Protein AF-A0A2V8ZEF6-F1 (afdb_monomer_lite)

Sequence (151 aa):
MFIALFAASFVLALLLSATLAWLSREAMDAILRRFVVDPVVRGGFEKYIRFAIVVVGISSGTRVRPLQEYISAADWNKPALQAALTQEFWTLELYRTVMGTLEGVAGLLLLCIFLALIAPAVLRMLKVEPPKNLGQHEKPREPERRVVSLR

Foldseek 3Di:
DVVVLLVVQLVLLQVLLLVCLVVCLVVLLVLLVLPPVDPVVSVVVNVVLSVVSNVQSSVQLNPPPLVVCLVVDDPVCNVVSVVVPDPVVSVVSSVNSNVSSVVRSVVSVVVSVVCSVVVVVVCVVVVPDDPPDPPPPPPPPDPPPPPPDDD

pLDDT: mean 73.69, std 12.61, range [45.84, 89.81]

Secondary structure (DSSP, 8-state):
-HHHHHHHHHHHHHHHHHHHHHHTHHHHHHHHHHH---HHHHHHHHHHHHHHHHHHHHHHHT--HHHHHHHHS-TTTHHHHHHT--HHHHHHHHHHHHHHHHHHHHHHHHHHHHHHHHHHHHHHHTT------S-----------------

Radius of gyration: 27.48 Å; chains: 1; bounding box: 63×46×94 Å

Structure (mmCIF, N/CA/C/O backbone):
data_AF-A0A2V8ZEF6-F1
#
_entry.id   AF-A0A2V8ZEF6-F1
#
loop_
_atom_site.group_PDB
_atom_site.id
_atom_site.type_symbol
_atom_site.label_atom_id
_atom_site.label_alt_id
_atom_site.label_comp_id
_atom_site.label_asym_id
_atom_site.label_entity_id
_atom_site.label_seq_id
_atom_site.pdbx_PDB_ins_code
_atom_site.Cartn_x
_atom_site.Cartn_y
_atom_site.Cartn_z
_atom_site.occupancy
_atom_site.B_iso_or_equiv
_atom_site.auth_seq_id
_atom_site.auth_comp_id
_atom_site.auth_asym_id
_atom_site.auth_atom_id
_atom_site.pdbx_PDB_model_num
ATOM 1 N N . MET A 1 1 ? 11.885 -5.709 -23.479 1.00 63.19 1 MET A N 1
ATOM 2 C CA . MET A 1 1 ? 12.645 -5.342 -22.259 1.00 63.19 1 MET A CA 1
ATOM 3 C C . MET A 1 1 ? 11.914 -4.317 -21.397 1.00 63.19 1 MET A C 1
ATOM 5 O O . MET A 1 1 ? 11.769 -4.558 -20.212 1.00 63.19 1 MET A O 1
ATOM 9 N N . PHE A 1 2 ? 11.356 -3.250 -21.973 1.00 63.91 2 PHE A N 1
ATOM 10 C CA . PHE A 1 2 ? 10.540 -2.269 -21.240 1.00 63.91 2 PHE A CA 1
ATOM 11 C C . PHE A 1 2 ? 9.301 -2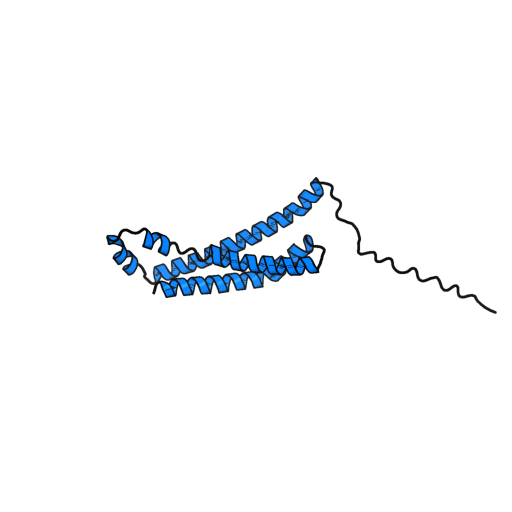.863 -20.534 1.00 63.91 2 PHE A C 1
ATOM 13 O O . PHE A 1 2 ? 9.083 -2.627 -19.352 1.00 63.91 2 PHE A O 1
ATOM 20 N N . ILE A 1 3 ? 8.533 -3.713 -21.231 1.00 69.12 3 ILE A N 1
ATOM 21 C CA . ILE A 1 3 ? 7.354 -4.402 -20.667 1.00 69.12 3 ILE A CA 1
ATOM 22 C C . ILE A 1 3 ? 7.741 -5.293 -19.474 1.00 69.12 3 ILE A C 1
ATOM 24 O O . ILE A 1 3 ? 6.988 -5.386 -18.512 1.00 69.12 3 ILE A O 1
ATOM 28 N N . ALA A 1 4 ? 8.931 -5.904 -19.506 1.00 76.69 4 ALA A N 1
ATOM 29 C CA . ALA A 1 4 ? 9.431 -6.718 -18.399 1.00 76.69 4 ALA A CA 1
ATOM 30 C C . ALA A 1 4 ? 9.759 -5.863 -17.166 1.00 76.69 4 ALA A C 1
ATOM 32 O O . ALA A 1 4 ? 9.483 -6.288 -16.052 1.00 76.69 4 ALA A O 1
ATOM 33 N N . LEU A 1 5 ? 10.292 -4.653 -17.365 1.00 73.00 5 LEU A N 1
ATOM 34 C CA . LEU A 1 5 ? 10.592 -3.687 -16.303 1.00 73.00 5 LEU A CA 1
ATOM 35 C C . LEU A 1 5 ? 9.304 -3.181 -15.653 1.00 73.00 5 LEU A C 1
ATOM 37 O O . LEU A 1 5 ? 9.173 -3.200 -14.435 1.00 73.00 5 LEU A O 1
ATOM 41 N N . PHE A 1 6 ? 8.306 -2.841 -16.473 1.00 73.94 6 PHE A N 1
ATOM 42 C CA . PHE A 1 6 ? 6.981 -2.466 -15.990 1.00 73.94 6 PHE A CA 1
ATOM 43 C C . PHE A 1 6 ? 6.315 -3.601 -15.207 1.00 73.94 6 PHE A C 1
ATOM 45 O O . PHE A 1 6 ? 5.838 -3.386 -14.097 1.00 73.94 6 PHE A O 1
ATOM 52 N N . ALA A 1 7 ? 6.317 -4.818 -15.759 1.00 80.44 7 ALA A N 1
ATOM 53 C CA . ALA A 1 7 ? 5.753 -5.985 -15.092 1.00 80.44 7 ALA A CA 1
ATOM 54 C C . ALA A 1 7 ? 6.484 -6.291 -13.775 1.00 80.44 7 ALA A C 1
ATOM 56 O O . ALA A 1 7 ? 5.830 -6.532 -12.766 1.00 80.44 7 ALA A O 1
ATOM 57 N N . ALA A 1 8 ? 7.819 -6.222 -13.753 1.00 82.38 8 ALA A N 1
ATOM 58 C CA . ALA A 1 8 ? 8.616 -6.439 -12.549 1.00 82.38 8 ALA A CA 1
ATOM 59 C C . ALA A 1 8 ? 8.334 -5.378 -11.475 1.00 82.38 8 ALA A C 1
ATOM 61 O O . ALA A 1 8 ? 8.062 -5.738 -10.332 1.00 82.38 8 ALA A O 1
ATOM 62 N N . SER A 1 9 ? 8.325 -4.090 -11.834 1.00 81.25 9 SER A N 1
ATOM 63 C CA . SER A 1 9 ? 7.996 -2.999 -10.909 1.00 81.25 9 SER A CA 1
ATOM 64 C C . SER A 1 9 ? 6.561 -3.099 -10.395 1.00 81.25 9 SER A C 1
ATOM 66 O O . SER A 1 9 ? 6.319 -2.901 -9.207 1.00 81.25 9 SER A O 1
ATOM 68 N N . PHE A 1 10 ? 5.607 -3.459 -11.256 1.00 82.31 10 PHE A N 1
ATOM 69 C CA . PHE A 1 10 ? 4.215 -3.662 -10.867 1.00 82.31 10 PHE A CA 1
ATOM 70 C C . PHE A 1 10 ? 4.061 -4.825 -9.884 1.00 82.31 10 PHE A C 1
ATOM 72 O O . PHE A 1 10 ? 3.437 -4.663 -8.837 1.00 82.31 10 PHE A O 1
ATOM 79 N N . VAL A 1 11 ? 4.668 -5.979 -10.181 1.00 87.06 11 VAL A N 1
ATOM 80 C CA . VAL A 1 11 ? 4.647 -7.150 -9.293 1.00 87.06 11 VAL A CA 1
ATOM 81 C C . VAL A 1 11 ? 5.336 -6.830 -7.969 1.00 87.06 11 VAL A C 1
ATOM 83 O O . VAL A 1 11 ? 4.799 -7.157 -6.915 1.00 87.06 11 VAL A O 1
ATOM 86 N N . LEU A 1 12 ? 6.478 -6.142 -7.995 1.00 86.06 12 LEU A N 1
ATOM 87 C CA . LEU A 1 12 ? 7.187 -5.743 -6.784 1.00 86.06 12 LEU A CA 1
ATOM 88 C C . LEU A 1 12 ? 6.351 -4.783 -5.929 1.00 86.06 12 LEU A C 1
ATOM 90 O O . LEU A 1 12 ? 6.250 -4.979 -4.720 1.00 86.06 12 LEU A O 1
ATOM 94 N N . ALA A 1 13 ? 5.709 -3.787 -6.544 1.00 83.12 13 ALA A N 1
ATOM 95 C CA . ALA A 1 13 ? 4.821 -2.860 -5.848 1.00 83.12 13 ALA A CA 1
ATOM 96 C C . ALA A 1 13 ? 3.593 -3.567 -5.258 1.00 83.12 13 ALA A C 1
ATOM 98 O O . ALA A 1 13 ? 3.197 -3.285 -4.125 1.00 83.12 13 ALA A O 1
ATOM 99 N N . LEU A 1 14 ? 3.015 -4.525 -5.984 1.00 87.50 14 LEU A N 1
ATOM 100 C CA . LEU A 1 14 ? 1.934 -5.375 -5.486 1.00 87.50 14 LEU A CA 1
ATOM 101 C C . LEU A 1 14 ? 2.372 -6.199 -4.276 1.00 87.50 14 LEU A C 1
ATOM 103 O O . LEU A 1 14 ? 1.691 -6.194 -3.255 1.00 87.50 14 LEU A O 1
ATOM 107 N N . LEU A 1 15 ? 3.518 -6.876 -4.365 1.00 89.81 15 LEU A N 1
ATOM 108 C CA . LEU A 1 15 ? 4.039 -7.701 -3.277 1.00 89.81 15 LEU A CA 1
ATOM 109 C C . LEU A 1 15 ? 4.375 -6.859 -2.047 1.00 89.81 15 LEU A C 1
ATOM 111 O O . LEU A 1 15 ? 3.992 -7.223 -0.935 1.00 89.81 15 LEU A O 1
ATOM 115 N N . LEU A 1 16 ? 5.039 -5.716 -2.230 1.00 87.50 16 LEU A N 1
ATOM 116 C CA . LEU A 1 16 ? 5.358 -4.802 -1.136 1.00 87.50 16 LEU A CA 1
ATOM 117 C C . LEU A 1 16 ? 4.094 -4.250 -0.488 1.00 87.50 16 LEU A C 1
ATOM 119 O O . LEU A 1 16 ? 3.947 -4.345 0.727 1.00 87.50 16 LEU A O 1
ATOM 123 N N . SER A 1 17 ? 3.154 -3.732 -1.278 1.00 85.12 17 SER A N 1
ATOM 124 C CA . SER A 1 17 ? 1.906 -3.179 -0.744 1.00 85.12 17 SER A CA 1
ATOM 125 C C . SER A 1 17 ? 1.061 -4.237 -0.028 1.00 85.12 17 SER A C 1
ATOM 127 O O . SER A 1 17 ? 0.542 -3.965 1.054 1.00 85.12 17 SER A O 1
ATOM 129 N N . ALA A 1 18 ? 0.997 -5.467 -0.547 1.00 87.62 18 ALA A N 1
ATOM 130 C CA . ALA A 1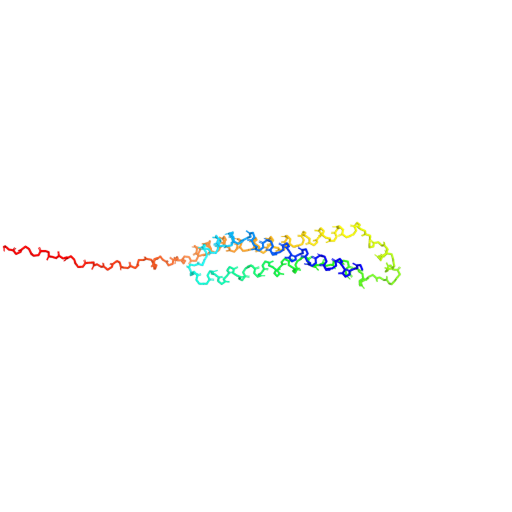 18 ? 0.346 -6.589 0.125 1.00 87.62 18 ALA A CA 1
ATOM 131 C C . ALA A 1 18 ? 1.050 -6.961 1.441 1.00 87.62 18 ALA A C 1
ATOM 133 O O . ALA A 1 18 ? 0.387 -7.175 2.458 1.00 87.62 18 ALA A O 1
ATOM 134 N N . THR A 1 19 ? 2.386 -6.980 1.451 1.00 89.12 19 THR A N 1
ATOM 135 C CA . THR A 1 19 ? 3.186 -7.261 2.654 1.00 89.12 19 THR A CA 1
ATOM 136 C C . THR A 1 19 ? 2.970 -6.186 3.718 1.00 89.12 19 THR A C 1
ATOM 138 O O . THR A 1 19 ? 2.722 -6.511 4.878 1.00 89.12 19 THR A O 1
ATOM 141 N N . LEU A 1 20 ? 2.979 -4.905 3.334 1.00 87.00 20 LEU A N 1
ATOM 142 C CA . LEU A 1 20 ? 2.697 -3.793 4.243 1.00 87.00 20 LEU A CA 1
ATOM 143 C C . LEU A 1 20 ? 1.250 -3.829 4.752 1.00 87.00 20 LEU A C 1
ATOM 145 O O . LEU A 1 20 ? 1.015 -3.589 5.936 1.00 87.00 20 LEU A O 1
ATOM 149 N N . ALA A 1 21 ? 0.273 -4.164 3.905 1.00 86.12 21 ALA A N 1
ATOM 150 C CA . ALA A 1 21 ? -1.122 -4.327 4.318 1.00 86.12 21 ALA A CA 1
ATOM 151 C C . ALA A 1 21 ? -1.304 -5.485 5.315 1.00 86.12 21 ALA A C 1
ATOM 153 O O . ALA A 1 21 ? -2.174 -5.430 6.187 1.00 86.12 21 ALA A O 1
ATOM 154 N N . TRP A 1 22 ? -0.487 -6.534 5.204 1.00 87.00 22 TRP A N 1
ATOM 155 C CA . TRP A 1 22 ? -0.494 -7.644 6.150 1.00 87.00 22 TRP A CA 1
ATOM 156 C C . TRP A 1 22 ? 0.181 -7.269 7.474 1.00 87.00 22 TRP A C 1
ATOM 158 O O . TRP A 1 22 ? -0.414 -7.468 8.532 1.00 87.00 22 TRP A O 1
ATOM 168 N N . LEU A 1 23 ? 1.362 -6.648 7.414 1.00 87.19 23 LEU A N 1
ATOM 169 C CA . LEU A 1 23 ? 2.128 -6.221 8.587 1.00 87.19 23 LEU A CA 1
ATOM 170 C C . LEU A 1 23 ? 1.395 -5.146 9.408 1.00 87.19 23 LEU A C 1
ATOM 172 O O . LEU A 1 23 ? 1.411 -5.169 10.634 1.00 87.19 23 LEU A O 1
ATOM 176 N N . SER A 1 24 ? 0.703 -4.223 8.740 1.00 80.44 24 SER A N 1
ATOM 177 C CA . SER A 1 24 ? -0.045 -3.138 9.392 1.00 80.44 24 SER A CA 1
ATOM 178 C C . SER A 1 24 ? -1.363 -3.579 10.032 1.00 80.44 24 SER A C 1
ATOM 180 O O . SER A 1 24 ? -1.990 -2.773 10.717 1.00 80.44 24 SER A O 1
ATOM 182 N N . ARG A 1 25 ? -1.790 -4.840 9.864 1.00 81.38 25 ARG A N 1
ATOM 183 C CA . ARG A 1 25 ? -3.065 -5.348 10.395 1.00 81.38 25 ARG A CA 1
ATOM 184 C C . ARG A 1 25 ? -3.243 -5.049 11.881 1.00 81.38 25 ARG A C 1
ATOM 186 O O . ARG A 1 25 ? -4.285 -4.550 12.292 1.00 81.38 25 ARG A O 1
ATOM 193 N N . GLU A 1 26 ? -2.233 -5.384 12.673 1.00 79.44 26 GLU A N 1
ATOM 194 C CA . GLU A 1 26 ? -2.301 -5.274 14.128 1.00 79.44 26 GLU A CA 1
ATOM 195 C C . GLU A 1 26 ? -2.295 -3.811 14.581 1.00 79.44 26 GLU A C 1
ATOM 197 O O . GLU A 1 26 ? -3.102 -3.415 15.422 1.00 79.44 26 GLU A O 1
ATOM 202 N N . ALA A 1 27 ? -1.475 -2.977 13.935 1.00 76.94 27 ALA A N 1
ATOM 203 C CA . ALA A 1 27 ? -1.476 -1.535 14.151 1.00 76.94 27 ALA A CA 1
ATOM 204 C C . ALA A 1 27 ? -2.839 -0.904 13.813 1.00 76.94 27 ALA A C 1
ATOM 206 O O . ALA A 1 27 ? -3.327 -0.056 14.560 1.00 76.94 27 ALA A O 1
ATOM 207 N N . MET A 1 28 ? -3.483 -1.330 12.720 1.00 78.69 28 MET A N 1
ATOM 208 C CA . MET A 1 28 ? -4.797 -0.814 12.329 1.00 78.69 28 MET A CA 1
ATOM 209 C C . MET A 1 28 ? -5.891 -1.246 13.304 1.00 78.69 28 MET A C 1
ATOM 211 O O . MET A 1 28 ? -6.673 -0.397 13.717 1.00 78.69 28 MET A O 1
ATOM 215 N N . ASP A 1 29 ? -5.935 -2.512 13.733 1.00 80.94 29 ASP A N 1
ATOM 216 C CA . ASP A 1 29 ? -6.923 -2.952 14.732 1.00 80.94 29 ASP A CA 1
ATOM 217 C C . ASP A 1 29 ? -6.741 -2.202 16.065 1.00 80.94 29 ASP A C 1
ATOM 219 O O . ASP A 1 29 ? -7.721 -1.758 16.665 1.00 80.94 29 ASP A O 1
ATOM 223 N N . ALA A 1 30 ? -5.496 -1.963 16.496 1.00 78.38 30 ALA A N 1
ATOM 224 C CA . ALA A 1 30 ? -5.207 -1.181 17.698 1.00 78.38 30 ALA A CA 1
ATOM 225 C C . ALA A 1 30 ? -5.721 0.268 17.602 1.00 78.38 30 ALA A C 1
ATOM 227 O O . ALA A 1 30 ? -6.348 0.766 18.541 1.00 78.38 30 ALA A O 1
ATOM 228 N N . ILE A 1 31 ? -5.503 0.934 16.462 1.00 78.25 31 ILE A N 1
ATOM 229 C CA . ILE A 1 31 ? -6.008 2.291 16.215 1.00 78.25 31 ILE A CA 1
ATOM 230 C C . ILE A 1 31 ? -7.538 2.273 16.142 1.00 78.25 31 ILE A C 1
ATOM 232 O O . ILE A 1 31 ? -8.191 3.056 16.825 1.00 78.25 31 ILE A O 1
ATOM 236 N N . LEU A 1 32 ? -8.136 1.357 15.378 1.00 79.44 32 LEU A N 1
ATOM 237 C CA . LEU A 1 32 ? -9.585 1.294 15.176 1.00 79.44 32 LEU A CA 1
ATOM 238 C C . LEU A 1 32 ? -10.347 1.027 16.474 1.00 79.44 32 LEU A C 1
ATOM 240 O O . LEU A 1 32 ? -11.398 1.629 16.680 1.00 79.44 32 LEU A O 1
ATOM 244 N N . ARG A 1 33 ? -9.809 0.199 17.380 1.00 78.94 33 ARG A N 1
ATOM 245 C CA . ARG A 1 33 ? -10.383 -0.028 18.722 1.00 78.94 33 ARG A CA 1
ATOM 246 C C . ARG A 1 33 ? -10.541 1.253 19.539 1.00 78.94 33 ARG A C 1
ATOM 248 O O . ARG A 1 33 ? -11.391 1.301 20.421 1.00 78.94 33 ARG A O 1
ATOM 255 N N . ARG A 1 34 ? -9.732 2.279 19.267 1.00 73.88 34 ARG A N 1
ATOM 256 C CA . ARG A 1 34 ? -9.820 3.583 19.935 1.00 73.88 34 ARG A CA 1
ATOM 257 C C . ARG A 1 34 ? -10.975 4.440 19.395 1.00 73.88 34 ARG A C 1
ATOM 259 O O . ARG A 1 34 ? -11.523 5.222 20.165 1.00 73.88 34 ARG A O 1
ATOM 266 N N . PHE A 1 35 ? -11.332 4.316 18.111 1.00 73.44 35 PHE A N 1
ATOM 267 C CA . PHE A 1 35 ? -12.321 5.186 17.440 1.00 73.44 35 PHE A CA 1
ATOM 268 C C . PHE A 1 35 ? -13.689 4.546 17.249 1.00 73.44 35 PHE A C 1
ATOM 270 O O . PHE A 1 35 ? -14.702 5.231 17.363 1.00 73.44 35 PHE A O 1
ATOM 277 N N . VAL A 1 36 ? -13.729 3.252 16.934 1.00 71.19 36 VAL A N 1
ATOM 278 C CA . VAL A 1 36 ? -14.951 2.550 16.540 1.00 71.19 36 VAL A CA 1
ATOM 279 C C . VAL A 1 36 ? -15.340 1.572 17.642 1.00 71.19 36 VAL A C 1
ATOM 281 O O . VAL A 1 36 ? -14.719 0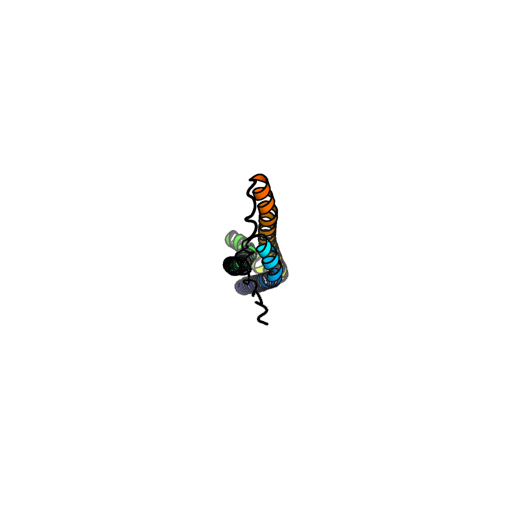.523 17.815 1.00 71.19 36 VAL A O 1
ATOM 284 N N . VAL A 1 37 ? -16.378 1.940 18.395 1.00 66.50 37 VAL A N 1
ATOM 285 C CA . VAL A 1 37 ? -16.920 1.131 19.500 1.00 66.50 37 VAL A CA 1
ATOM 286 C C . VAL A 1 37 ? -17.704 -0.077 18.970 1.00 66.50 37 VAL A C 1
ATOM 288 O O . VAL A 1 37 ? -17.684 -1.138 19.592 1.00 66.50 37 VAL A O 1
ATOM 291 N N . ASP A 1 38 ? -18.350 0.056 17.806 1.00 75.81 38 ASP A N 1
ATOM 292 C CA . ASP A 1 38 ? -19.127 -1.020 17.183 1.00 75.81 38 ASP A CA 1
ATOM 293 C C . ASP A 1 38 ? -18.207 -2.071 16.514 1.00 75.81 38 ASP A C 1
ATOM 295 O O . ASP A 1 38 ? -17.462 -1.744 15.580 1.00 75.81 38 ASP A O 1
ATOM 299 N N . PRO A 1 39 ? -18.253 -3.347 16.942 1.00 76.12 39 PRO A N 1
ATOM 300 C CA . PRO A 1 39 ? -17.392 -4.399 16.406 1.00 76.12 39 PRO A CA 1
ATOM 301 C C . PRO A 1 39 ? -17.669 -4.745 14.932 1.00 76.12 39 PRO A C 1
ATOM 303 O O . PRO A 1 39 ? -16.746 -5.172 14.233 1.00 76.12 39 PRO A O 1
ATOM 306 N N . VAL A 1 40 ? -18.896 -4.554 14.436 1.00 76.62 40 VAL A N 1
ATOM 307 C CA . VAL A 1 40 ? -19.276 -4.850 13.044 1.00 76.62 40 VAL A CA 1
ATOM 308 C C . VAL A 1 40 ? -18.704 -3.787 12.112 1.00 76.62 40 VAL A C 1
ATOM 310 O O . VAL A 1 40 ? -18.045 -4.108 11.118 1.00 76.62 40 VAL A O 1
ATOM 313 N N . VAL A 1 41 ? -18.879 -2.514 12.474 1.00 75.12 41 VAL A N 1
ATOM 314 C CA . VAL A 1 41 ? -18.321 -1.380 11.722 1.00 75.12 41 VAL A CA 1
ATOM 315 C C . VAL A 1 41 ? -16.791 -1.425 11.745 1.00 75.12 41 VAL A C 1
ATOM 317 O O . VAL A 1 41 ? -16.153 -1.148 10.726 1.00 75.12 41 VAL A O 1
ATOM 320 N N . ARG A 1 42 ? -16.192 -1.865 12.862 1.00 79.19 42 ARG A N 1
ATOM 321 C CA . ARG A 1 42 ? -14.740 -2.040 12.996 1.00 79.19 42 ARG A CA 1
ATOM 322 C C . ARG A 1 42 ? -14.173 -3.012 11.963 1.00 79.19 42 ARG A C 1
ATOM 324 O O . ARG A 1 42 ? -13.222 -2.667 11.264 1.00 79.19 42 ARG A O 1
ATOM 331 N N . GLY A 1 43 ? -14.772 -4.198 11.830 1.00 76.38 43 GLY A N 1
ATOM 332 C CA . GLY A 1 43 ? -14.318 -5.205 10.864 1.00 76.38 43 GLY A CA 1
ATOM 333 C C . GLY A 1 43 ? -14.440 -4.743 9.405 1.00 76.38 43 GLY A C 1
ATOM 334 O O . GLY A 1 43 ? -13.602 -5.090 8.569 1.00 76.38 43 GLY A O 1
ATOM 335 N N . GLY A 1 44 ? -15.454 -3.927 9.096 1.00 81.19 44 GLY A N 1
ATOM 336 C CA . GLY A 1 44 ? -15.613 -3.297 7.781 1.00 81.19 44 GLY A CA 1
ATOM 337 C C . GLY A 1 44 ? -14.527 -2.257 7.488 1.00 81.19 44 GLY A C 1
ATOM 338 O O . GLY A 1 44 ? -13.882 -2.313 6.439 1.00 81.19 44 GLY A O 1
ATOM 339 N N . PHE A 1 45 ? -14.272 -1.351 8.436 1.00 81.38 45 PHE A N 1
ATOM 340 C CA . PHE A 1 45 ? -13.242 -0.316 8.307 1.00 81.38 45 PHE A CA 1
ATOM 341 C C . PHE A 1 45 ? -11.831 -0.899 8.187 1.00 81.38 45 PHE A C 1
ATOM 343 O O . PHE A 1 45 ? -11.039 -0.424 7.376 1.00 81.38 45 PHE A O 1
ATOM 350 N N . GLU A 1 46 ? -11.522 -1.960 8.936 1.00 83.31 46 GLU A N 1
ATOM 351 C CA . GLU A 1 46 ? -10.226 -2.638 8.853 1.00 83.31 46 GLU A CA 1
ATOM 352 C C . GLU A 1 46 ? -9.971 -3.172 7.434 1.00 83.31 46 GLU A C 1
ATOM 354 O O . GLU A 1 46 ? -8.893 -2.967 6.873 1.00 83.31 46 GLU A O 1
ATOM 359 N N . LYS A 1 47 ? -10.974 -3.809 6.813 1.00 83.94 47 LYS A N 1
ATOM 360 C CA . LYS A 1 47 ? -10.879 -4.274 5.418 1.00 83.94 47 LYS A CA 1
ATOM 361 C C . LYS A 1 47 ? -10.701 -3.116 4.443 1.00 83.94 47 LYS A C 1
ATOM 363 O O . LYS A 1 47 ? -9.886 -3.220 3.528 1.00 83.94 47 LYS A O 1
ATOM 368 N N . TYR A 1 48 ? -11.431 -2.022 4.650 1.00 85.44 48 TYR A N 1
ATOM 369 C CA . TYR A 1 48 ? -11.349 -0.851 3.785 1.00 85.44 48 TYR A CA 1
ATOM 370 C C . TYR A 1 48 ? -9.965 -0.192 3.829 1.00 85.44 48 TYR A C 1
ATOM 372 O O . TYR A 1 48 ? -9.399 0.119 2.785 1.00 85.44 48 TYR A O 1
ATOM 380 N N . ILE A 1 49 ? -9.368 -0.042 5.014 1.00 85.12 49 ILE A N 1
ATOM 381 C CA . ILE A 1 49 ? -8.029 0.550 5.147 1.00 85.12 49 ILE A CA 1
ATOM 382 C C . ILE A 1 49 ? -6.969 -0.337 4.494 1.00 85.12 49 ILE A C 1
ATOM 384 O O . ILE A 1 49 ? -6.089 0.169 3.807 1.00 85.12 49 ILE A O 1
ATOM 388 N N . ARG A 1 50 ? -7.066 -1.662 4.628 1.00 85.12 50 ARG A N 1
ATOM 389 C CA . ARG A 1 50 ? -6.148 -2.571 3.923 1.00 85.12 50 ARG A CA 1
ATOM 390 C C . ARG A 1 50 ? -6.273 -2.460 2.413 1.00 85.12 50 ARG A C 1
ATOM 392 O O . ARG A 1 50 ? -5.261 -2.443 1.719 1.00 85.12 50 ARG A O 1
ATOM 399 N N . PHE A 1 51 ? -7.503 -2.361 1.915 1.00 87.81 51 PHE A N 1
ATOM 400 C CA . PHE A 1 51 ? -7.739 -2.090 0.504 1.00 87.81 51 PHE A CA 1
ATOM 401 C C . PHE A 1 51 ? -7.091 -0.762 0.090 1.00 87.81 51 PHE A C 1
ATOM 403 O O . PHE A 1 51 ? -6.373 -0.721 -0.904 1.00 87.81 51 PHE A O 1
ATOM 410 N N . ALA A 1 52 ? -7.242 0.291 0.898 1.00 88.75 52 ALA A N 1
ATOM 411 C CA . ALA A 1 52 ? -6.610 1.581 0.649 1.00 88.75 52 ALA A CA 1
ATOM 412 C C . ALA A 1 52 ? -5.074 1.498 0.638 1.00 88.75 52 ALA A C 1
ATOM 414 O O . ALA A 1 52 ? -4.458 2.086 -0.243 1.00 88.75 52 ALA A O 1
ATOM 415 N N . ILE A 1 53 ? -4.446 0.737 1.541 1.00 87.12 53 ILE A N 1
ATOM 416 C CA . ILE A 1 53 ? -2.986 0.531 1.558 1.00 87.12 53 ILE A CA 1
ATOM 417 C C . ILE A 1 53 ? -2.508 -0.103 0.251 1.00 87.12 53 ILE A C 1
ATOM 419 O O . ILE A 1 53 ? -1.527 0.356 -0.329 1.00 87.12 53 ILE A O 1
ATOM 423 N N . VAL A 1 54 ? -3.212 -1.128 -0.235 1.00 86.75 54 VAL A N 1
ATOM 424 C CA . VAL A 1 54 ? -2.867 -1.789 -1.499 1.00 86.75 54 VAL A CA 1
ATOM 425 C C . VAL A 1 54 ? -3.050 -0.831 -2.676 1.00 86.75 54 VAL A C 1
ATOM 427 O O . VAL A 1 54 ? -2.134 -0.659 -3.476 1.00 86.75 54 VAL A O 1
ATOM 430 N N . VAL A 1 55 ? -4.191 -0.141 -2.757 1.00 87.56 55 VAL A N 1
ATOM 431 C CA . VAL A 1 55 ? -4.481 0.811 -3.842 1.00 87.56 55 VAL A CA 1
ATOM 432 C C . VAL A 1 55 ? -3.486 1.970 -3.855 1.00 87.56 55 VAL A C 1
ATOM 434 O O . VAL A 1 55 ? -2.955 2.304 -4.914 1.00 87.56 55 VAL A O 1
ATOM 437 N N . VAL A 1 56 ? -3.203 2.569 -2.697 1.00 88.25 56 VAL A N 1
ATOM 438 C CA . VAL A 1 56 ? -2.256 3.683 -2.569 1.00 88.25 56 VAL A CA 1
ATOM 439 C C . VAL A 1 56 ? -0.839 3.216 -2.862 1.00 88.25 56 VAL A C 1
ATOM 441 O O . VAL A 1 56 ? -0.153 3.885 -3.626 1.00 88.25 56 VAL A O 1
ATOM 444 N N . GLY A 1 57 ? -0.420 2.065 -2.330 1.00 85.31 57 GLY A N 1
ATOM 445 C CA . GLY A 1 57 ? 0.912 1.515 -2.571 1.00 85.31 57 GLY A CA 1
ATOM 446 C C . GLY A 1 57 ? 1.163 1.238 -4.051 1.00 85.31 57 GLY A C 1
ATOM 447 O O . GLY A 1 57 ? 2.192 1.647 -4.583 1.00 85.31 57 GLY A O 1
ATOM 448 N N . ILE A 1 58 ? 0.202 0.627 -4.752 1.00 83.69 58 ILE A N 1
ATOM 449 C CA . ILE A 1 58 ? 0.295 0.434 -6.205 1.00 83.69 58 ILE A CA 1
ATOM 450 C C . ILE A 1 58 ? 0.319 1.795 -6.921 1.00 83.69 58 ILE A C 1
ATOM 452 O O . ILE A 1 58 ? 1.207 2.038 -7.733 1.00 83.69 58 ILE A O 1
ATOM 456 N N . SER A 1 59 ? -0.595 2.711 -6.584 1.00 82.38 59 SER A N 1
ATOM 457 C CA . SER A 1 59 ? -0.722 4.015 -7.262 1.00 82.38 59 SER A CA 1
ATOM 458 C C . SER A 1 59 ? 0.489 4.935 -7.069 1.00 82.38 59 SER A C 1
ATOM 460 O O . SER A 1 59 ? 0.806 5.741 -7.948 1.00 82.38 59 SER A O 1
ATOM 462 N N . SER A 1 60 ? 1.163 4.862 -5.920 1.00 79.62 60 SER A N 1
ATOM 463 C CA . SER A 1 60 ? 2.368 5.647 -5.646 1.00 79.62 60 SER A CA 1
ATOM 464 C C . SER A 1 60 ? 3.621 4.983 -6.217 1.00 79.62 60 SER A C 1
ATOM 466 O O . SER A 1 60 ? 4.511 5.683 -6.701 1.00 79.62 60 SER A O 1
ATOM 468 N N . GLY A 1 61 ? 3.669 3.647 -6.219 1.00 72.56 61 GLY A N 1
ATOM 469 C CA . GLY A 1 61 ? 4.791 2.855 -6.714 1.00 72.56 61 GLY A CA 1
ATOM 470 C C . GLY A 1 61 ? 4.959 2.865 -8.227 1.00 72.56 61 GLY A C 1
ATOM 471 O O . GLY A 1 61 ? 6.075 2.980 -8.719 1.00 72.56 61 GLY A O 1
ATOM 472 N N . THR A 1 62 ? 3.870 2.785 -8.994 1.00 66.44 62 THR A N 1
ATOM 473 C CA . THR A 1 62 ? 3.936 2.567 -10.452 1.00 66.44 62 THR A CA 1
ATOM 474 C C . THR A 1 62 ? 4.193 3.834 -11.276 1.00 66.44 62 THR A C 1
ATOM 476 O O . THR A 1 62 ? 3.932 3.843 -12.480 1.00 66.44 62 THR A O 1
ATOM 479 N N . ARG A 1 63 ? 4.674 4.935 -10.678 1.00 62.59 63 ARG A N 1
ATOM 480 C CA . ARG A 1 63 ? 5.004 6.157 -11.436 1.00 62.59 63 ARG A CA 1
ATOM 481 C C . ARG A 1 63 ? 6.296 5.970 -12.225 1.00 62.59 63 ARG A C 1
ATOM 483 O O . ARG A 1 63 ? 7.372 6.369 -11.782 1.00 62.59 63 ARG A O 1
ATOM 490 N N . VAL A 1 64 ? 6.158 5.421 -13.428 1.00 60.75 64 VAL A N 1
ATOM 491 C CA . VAL A 1 64 ? 7.262 5.239 -14.373 1.00 60.75 64 VAL A CA 1
ATOM 492 C C . VAL A 1 64 ? 7.602 6.583 -15.024 1.00 60.75 64 VAL A C 1
ATOM 494 O O . VAL A 1 64 ? 7.083 6.925 -16.087 1.00 60.75 64 VAL A O 1
ATOM 497 N N . ARG A 1 65 ? 8.486 7.367 -14.391 1.00 60.03 65 ARG A N 1
ATOM 498 C CA . ARG A 1 65 ? 9.075 8.576 -15.010 1.00 60.03 65 ARG A CA 1
ATOM 499 C C . ARG A 1 65 ? 9.726 8.314 -16.377 1.00 60.03 65 ARG A C 1
ATOM 501 O O . ARG A 1 65 ? 9.532 9.153 -17.255 1.00 60.03 65 ARG A O 1
ATOM 508 N N . PRO A 1 66 ? 10.405 7.170 -16.614 1.00 58.25 66 PRO A N 1
ATOM 509 C CA . PRO A 1 66 ? 10.971 6.861 -17.923 1.00 58.25 66 PRO A CA 1
ATOM 510 C C . PRO A 1 66 ? 9.931 6.863 -19.043 1.00 58.25 66 PRO A C 1
ATOM 512 O O . PRO A 1 66 ? 10.261 7.199 -20.171 1.00 58.25 66 PRO A O 1
ATOM 515 N N . LEU A 1 67 ? 8.668 6.522 -18.755 1.00 54.78 67 LEU A N 1
ATOM 516 C CA . LEU A 1 67 ? 7.608 6.513 -19.763 1.00 54.78 67 LEU A CA 1
ATOM 517 C C . LEU A 1 67 ? 7.240 7.941 -20.187 1.00 54.78 67 LEU A C 1
ATOM 519 O O . LEU A 1 67 ? 7.060 8.203 -21.372 1.00 54.78 67 LEU A O 1
ATOM 523 N N . GLN A 1 68 ? 7.184 8.872 -19.233 1.00 56.56 68 GLN A N 1
ATOM 524 C CA . GLN A 1 68 ? 6.942 10.288 -19.516 1.00 56.56 68 GLN A CA 1
ATOM 525 C C . GLN A 1 68 ? 8.104 10.913 -20.291 1.00 56.56 68 GLN A C 1
ATOM 527 O O . GLN A 1 68 ? 7.863 11.586 -21.292 1.00 56.56 68 GLN A O 1
ATOM 532 N N . GLU A 1 69 ? 9.347 10.652 -19.883 1.00 60.72 69 GLU A N 1
ATOM 533 C CA . GLU A 1 69 ? 10.551 11.166 -20.553 1.00 60.72 69 GLU A CA 1
ATOM 534 C C . GLU A 1 69 ? 10.760 10.541 -21.940 1.00 60.72 69 GLU A C 1
ATOM 536 O O . GLU A 1 69 ? 11.136 11.240 -22.873 1.00 60.72 69 GLU A O 1
ATOM 541 N N . TYR A 1 70 ? 10.430 9.261 -22.134 1.00 56.50 70 TYR A N 1
ATOM 542 C CA . TYR A 1 70 ? 10.525 8.598 -23.440 1.00 56.50 70 TYR A CA 1
ATOM 543 C C . TYR A 1 70 ? 9.467 9.091 -24.441 1.00 56.50 70 TYR A C 1
ATOM 545 O O . TYR A 1 70 ? 9.754 9.217 -25.631 1.00 56.50 70 TYR A O 1
ATOM 553 N N . ILE A 1 71 ? 8.251 9.399 -23.971 1.00 58.22 71 ILE A N 1
ATOM 554 C CA . ILE A 1 71 ? 7.177 9.966 -24.807 1.00 58.22 71 ILE A CA 1
ATOM 555 C C . ILE A 1 71 ? 7.462 11.435 -25.158 1.00 58.22 71 ILE A C 1
ATOM 557 O O . ILE A 1 71 ? 7.124 11.873 -26.256 1.00 58.22 71 ILE A O 1
ATOM 561 N N . SER A 1 72 ? 8.088 12.190 -24.249 1.00 62.09 72 SER A N 1
ATOM 562 C CA . SER A 1 72 ? 8.432 13.608 -24.448 1.00 62.09 72 SER A CA 1
ATOM 563 C C . SER A 1 72 ? 9.798 13.842 -25.110 1.00 62.09 72 SER A C 1
ATOM 565 O O . SER A 1 72 ? 10.086 14.965 -25.524 1.00 62.09 72 SER A O 1
ATOM 567 N N . ALA A 1 73 ? 10.629 12.806 -25.266 1.00 58.81 73 ALA A N 1
ATOM 568 C CA . ALA A 1 73 ? 11.911 12.897 -25.957 1.00 58.81 73 ALA A CA 1
ATOM 569 C C . ALA A 1 73 ? 11.741 13.045 -27.480 1.00 58.81 73 ALA A C 1
ATOM 571 O O . ALA A 1 73 ? 11.021 12.284 -28.132 1.00 58.81 73 ALA A O 1
ATOM 572 N N . ALA A 1 74 ? 12.472 14.001 -28.059 1.00 58.47 74 ALA A N 1
ATOM 573 C CA . ALA A 1 74 ? 12.544 14.213 -29.502 1.00 58.47 74 ALA A CA 1
ATOM 574 C C . ALA A 1 74 ? 13.129 12.987 -30.239 1.00 58.47 74 ALA A C 1
ATOM 576 O O . ALA A 1 74 ? 13.996 12.289 -29.707 1.00 58.47 74 ALA A O 1
ATOM 577 N N . ASP A 1 75 ? 12.682 12.740 -31.478 1.00 59.75 75 ASP A N 1
ATOM 578 C CA . ASP A 1 75 ? 12.958 11.506 -32.243 1.00 59.75 75 ASP A CA 1
ATOM 579 C C . ASP A 1 75 ? 14.450 11.168 -32.417 1.00 59.75 75 ASP A C 1
ATOM 581 O O . ASP A 1 75 ? 14.813 9.997 -32.503 1.00 59.75 75 ASP A O 1
ATOM 585 N N . TRP A 1 76 ? 15.329 12.170 -32.383 1.00 53.81 76 TRP A N 1
ATOM 586 C CA . TRP A 1 76 ? 16.781 11.998 -32.489 1.00 53.81 76 TRP A CA 1
ATOM 587 C C . TRP A 1 76 ? 17.447 11.450 -31.214 1.00 53.81 76 TRP A C 1
ATOM 589 O O . TRP A 1 76 ? 18.535 10.888 -31.298 1.00 53.81 76 TRP A O 1
ATOM 599 N N . ASN A 1 77 ? 16.807 11.564 -30.043 1.00 60.84 77 ASN A N 1
ATOM 600 C CA . ASN A 1 77 ? 17.354 11.099 -28.760 1.00 60.84 77 ASN A CA 1
ATOM 601 C C . ASN A 1 77 ? 16.763 9.747 -28.303 1.00 60.84 77 ASN A C 1
ATOM 603 O O . ASN A 1 77 ? 17.269 9.107 -27.382 1.00 60.84 77 ASN A O 1
ATOM 607 N N . LYS A 1 78 ? 15.709 9.268 -28.979 1.00 58.38 78 LYS A N 1
ATOM 608 C CA . LYS A 1 78 ? 15.085 7.954 -28.742 1.00 58.38 78 LYS A CA 1
ATOM 609 C C . LYS A 1 78 ? 16.043 6.754 -28.868 1.00 58.38 78 LYS A C 1
ATOM 611 O O . LYS A 1 78 ? 15.944 5.871 -28.012 1.00 58.38 78 LYS A O 1
ATOM 616 N N . PRO A 1 79 ? 16.971 6.683 -29.849 1.00 56.66 79 PRO A N 1
ATOM 617 C CA . PRO A 1 79 ? 17.917 5.567 -29.929 1.00 56.66 79 PRO A CA 1
ATOM 618 C C . PRO A 1 79 ? 18.984 5.610 -28.822 1.00 56.66 79 PRO A C 1
ATOM 620 O O . PRO A 1 79 ? 19.379 4.559 -28.324 1.00 56.66 79 PRO A O 1
ATOM 623 N N . ALA A 1 80 ? 19.394 6.800 -28.364 1.00 57.53 80 ALA A N 1
ATOM 624 C CA . ALA A 1 80 ? 20.313 6.955 -27.234 1.00 57.53 80 ALA A CA 1
ATOM 625 C C . ALA A 1 80 ? 19.648 6.588 -25.893 1.00 57.53 80 ALA A C 1
ATOM 627 O O . ALA A 1 80 ? 20.271 5.925 -25.069 1.00 57.53 80 ALA A O 1
ATOM 628 N N . LEU A 1 81 ? 18.363 6.920 -25.701 1.00 58.94 81 LEU A N 1
ATOM 629 C CA . LEU A 1 81 ? 17.578 6.486 -24.535 1.00 58.94 81 LEU A CA 1
ATOM 630 C C . LEU A 1 81 ? 17.324 4.968 -24.521 1.00 58.94 81 LEU A C 1
ATOM 632 O O . LEU A 1 81 ? 17.325 4.356 -23.457 1.00 58.94 81 LEU A O 1
ATOM 636 N N . GLN A 1 82 ? 17.121 4.345 -25.689 1.00 58.00 82 GLN A N 1
ATOM 637 C CA . GLN A 1 82 ? 17.030 2.883 -25.803 1.00 58.00 82 GLN A CA 1
ATOM 638 C C . GLN A 1 82 ? 18.370 2.194 -25.522 1.00 58.00 82 GLN A C 1
ATOM 640 O O . GLN A 1 82 ? 18.379 1.145 -24.884 1.00 58.00 82 GLN A O 1
ATOM 645 N N . ALA A 1 83 ? 19.491 2.779 -25.955 1.00 56.38 83 ALA A N 1
ATOM 646 C CA . ALA A 1 83 ? 20.830 2.268 -25.664 1.00 56.38 83 ALA A CA 1
ATOM 647 C C . ALA A 1 83 ? 21.241 2.480 -24.193 1.00 56.38 83 ALA A C 1
ATOM 649 O O . ALA A 1 83 ? 21.944 1.646 -23.628 1.00 56.38 83 ALA A O 1
ATOM 650 N N . ALA A 1 84 ? 20.759 3.554 -23.557 1.00 55.59 84 ALA A N 1
ATOM 651 C CA . ALA A 1 84 ? 20.933 3.842 -22.133 1.00 55.59 84 ALA A CA 1
ATOM 652 C C . ALA A 1 84 ? 19.982 3.044 -21.224 1.00 55.59 84 ALA A C 1
ATOM 654 O O . ALA A 1 84 ? 20.093 3.140 -20.007 1.00 55.59 84 ALA A O 1
ATOM 655 N N . LEU A 1 85 ? 19.079 2.221 -21.778 1.00 60.06 85 LEU A N 1
ATOM 656 C CA . LEU A 1 85 ? 18.228 1.281 -21.036 1.00 60.06 85 LEU A CA 1
ATOM 657 C C . LEU A 1 85 ? 19.052 0.073 -20.530 1.00 60.06 85 LEU A C 1
ATOM 659 O O . LEU A 1 85 ? 18.732 -1.091 -20.769 1.00 60.06 85 LEU A O 1
ATOM 663 N N . THR A 1 86 ? 20.167 0.373 -19.872 1.00 66.69 86 THR A N 1
ATOM 664 C CA . THR A 1 86 ? 21.146 -0.558 -19.321 1.00 66.69 86 THR A CA 1
ATOM 665 C C . THR A 1 86 ? 20.692 -1.087 -17.954 1.00 66.69 86 THR A C 1
ATOM 667 O O . THR A 1 86 ? 19.707 -0.638 -17.361 1.00 66.69 86 THR A O 1
ATOM 670 N N . GLN A 1 87 ? 21.418 -2.073 -17.427 1.00 64.06 87 GLN A N 1
ATOM 671 C CA . GLN A 1 87 ? 21.133 -2.720 -16.139 1.00 64.06 87 GLN A CA 1
ATOM 672 C C . GLN A 1 87 ? 21.180 -1.759 -14.931 1.00 64.06 87 GLN A C 1
ATOM 674 O O . GLN A 1 87 ? 20.520 -1.982 -13.914 1.00 64.06 87 GLN A O 1
ATOM 679 N N . GLU A 1 88 ? 21.917 -0.658 -15.048 1.00 68.31 88 GLU A N 1
ATOM 680 C CA . GLU A 1 88 ? 22.018 0.379 -14.015 1.00 68.31 88 GLU A CA 1
ATOM 681 C C . GLU A 1 88 ? 20.693 1.146 -13.856 1.00 68.31 88 GLU A C 1
ATOM 683 O O . GLU A 1 88 ? 20.226 1.365 -12.735 1.00 68.31 88 GLU A O 1
ATOM 688 N N . PHE A 1 89 ? 20.010 1.448 -14.967 1.00 71.94 89 PHE A N 1
ATOM 689 C CA . PHE A 1 89 ? 18.691 2.090 -14.956 1.00 71.94 89 PHE A CA 1
ATOM 690 C C . PHE A 1 89 ? 17.592 1.184 -14.394 1.00 71.94 89 PHE A C 1
ATOM 692 O O . PHE A 1 89 ? 16.691 1.672 -13.711 1.00 71.94 89 PHE A O 1
ATOM 699 N N . TRP A 1 90 ? 17.687 -0.133 -14.607 1.00 72.12 90 TRP A N 1
ATOM 700 C CA . TRP A 1 90 ? 16.787 -1.107 -13.975 1.00 72.12 90 TRP A CA 1
ATOM 701 C C . TRP A 1 90 ? 16.811 -0.992 -12.453 1.00 72.12 90 TRP A C 1
ATOM 703 O O . TRP A 1 90 ? 15.760 -0.970 -11.817 1.00 72.12 90 TRP A O 1
ATOM 713 N N . THR A 1 91 ? 18.004 -0.881 -11.871 1.00 74.62 91 THR A N 1
ATOM 714 C CA . THR A 1 91 ? 18.175 -0.840 -10.415 1.00 74.62 91 THR A CA 1
ATOM 715 C C . THR A 1 91 ? 17.610 0.454 -9.826 1.00 74.62 91 THR A C 1
ATOM 717 O O . THR A 1 91 ? 16.905 0.419 -8.817 1.00 74.62 91 THR A O 1
ATOM 720 N N . LEU A 1 92 ? 17.857 1.592 -10.482 1.00 75.19 92 LEU A N 1
ATOM 721 C CA . LEU A 1 92 ? 17.335 2.898 -10.068 1.00 75.19 92 LEU A CA 1
ATOM 722 C C . LEU A 1 92 ? 15.807 2.981 -10.156 1.00 75.19 92 LEU A C 1
ATOM 724 O O . LEU A 1 92 ? 15.170 3.519 -9.249 1.00 75.19 92 LEU A O 1
ATOM 728 N N . GLU A 1 93 ? 15.210 2.435 -11.215 1.00 77.06 93 GLU A N 1
ATOM 729 C CA . GLU A 1 93 ? 13.756 2.453 -11.390 1.00 77.06 93 GLU A CA 1
ATOM 730 C C . GLU A 1 93 ? 13.055 1.522 -10.393 1.00 77.06 93 GLU A C 1
ATOM 732 O O . GLU A 1 93 ? 12.023 1.878 -9.811 1.00 77.06 93 GLU A O 1
ATOM 737 N N . LEU A 1 94 ? 13.651 0.356 -10.125 1.00 79.19 94 LEU A N 1
ATOM 738 C CA . LEU A 1 94 ? 13.150 -0.572 -9.118 1.00 79.19 94 LEU A CA 1
ATOM 739 C C . LEU A 1 94 ? 13.236 0.054 -7.720 1.00 79.19 94 LEU A C 1
ATOM 741 O O . LEU A 1 94 ? 12.242 0.078 -7.000 1.00 79.19 94 LEU A O 1
ATOM 745 N N . TYR A 1 95 ? 14.375 0.659 -7.367 1.00 82.31 95 TYR A N 1
ATOM 746 C CA . TYR A 1 95 ? 14.549 1.389 -6.108 1.00 82.31 95 TYR A CA 1
ATOM 747 C C . TYR A 1 95 ? 13.522 2.515 -5.944 1.00 82.31 95 TYR A C 1
ATOM 749 O O . TYR A 1 95 ? 12.921 2.672 -4.881 1.00 82.31 95 TYR A O 1
ATOM 757 N N . ARG A 1 96 ? 13.276 3.283 -7.009 1.00 81.81 96 ARG A N 1
ATOM 758 C CA . ARG A 1 96 ? 12.305 4.377 -6.991 1.00 81.81 96 ARG A CA 1
ATOM 759 C C . ARG A 1 96 ? 10.873 3.879 -6.816 1.00 81.81 96 ARG A C 1
ATOM 761 O O . ARG A 1 96 ? 10.114 4.501 -6.080 1.00 81.81 96 ARG A O 1
ATOM 768 N N . THR A 1 97 ? 10.527 2.759 -7.447 1.00 84.31 97 THR A N 1
ATOM 769 C CA . THR A 1 97 ? 9.238 2.083 -7.248 1.00 84.31 97 THR A CA 1
ATOM 770 C C . THR A 1 97 ? 9.081 1.690 -5.782 1.00 84.31 97 THR A C 1
ATOM 772 O O . THR A 1 97 ? 8.085 2.043 -5.158 1.00 84.31 97 THR A O 1
ATOM 775 N N . VAL A 1 98 ? 10.092 1.034 -5.198 1.00 83.31 98 VAL A N 1
ATOM 776 C CA . VAL A 1 98 ? 10.094 0.643 -3.779 1.00 83.31 98 VAL A CA 1
ATOM 777 C C . VAL A 1 98 ? 9.881 1.868 -2.891 1.00 83.31 98 VAL A C 1
ATOM 779 O O . VAL A 1 98 ? 8.916 1.905 -2.131 1.00 83.31 98 VAL A O 1
ATOM 782 N N . MET A 1 99 ? 10.709 2.904 -3.028 1.00 83.19 99 MET A N 1
ATOM 783 C CA . MET A 1 99 ? 10.581 4.115 -2.213 1.00 83.19 99 MET A CA 1
ATOM 784 C C . MET A 1 99 ? 9.232 4.816 -2.406 1.00 83.19 99 MET A C 1
ATOM 786 O O . MET A 1 99 ? 8.623 5.218 -1.421 1.00 83.19 99 MET A O 1
ATOM 790 N N . GLY A 1 100 ? 8.708 4.877 -3.633 1.00 84.88 100 GLY A N 1
ATOM 791 C CA . GLY A 1 100 ? 7.385 5.438 -3.913 1.00 84.88 100 GLY A CA 1
ATOM 792 C C . GLY A 1 100 ? 6.246 4.654 -3.254 1.00 84.88 100 GLY A C 1
ATOM 793 O O . GLY A 1 100 ? 5.317 5.257 -2.711 1.00 84.88 100 GLY A O 1
ATOM 794 N N . THR A 1 101 ? 6.311 3.316 -3.241 1.00 85.44 101 THR A N 1
ATOM 795 C CA . THR A 1 101 ? 5.328 2.481 -2.519 1.00 85.44 101 THR A CA 1
ATOM 796 C C . THR A 1 101 ? 5.389 2.735 -1.015 1.00 85.44 101 THR A C 1
ATOM 798 O O . THR A 1 101 ? 4.352 2.949 -0.388 1.00 85.44 101 THR A O 1
ATOM 801 N N . LEU A 1 102 ? 6.599 2.767 -0.443 1.00 86.50 102 LEU A N 1
ATOM 802 C CA . LEU A 1 102 ? 6.814 2.984 0.985 1.00 86.50 102 LEU A CA 1
ATOM 803 C C . LEU A 1 102 ? 6.336 4.372 1.408 1.00 86.50 102 LEU A C 1
ATOM 805 O O . LEU A 1 102 ? 5.604 4.476 2.384 1.00 86.50 102 LEU A O 1
ATOM 809 N N . GLU A 1 103 ? 6.700 5.420 0.669 1.00 89.44 103 GLU A N 1
ATOM 810 C CA . GLU A 1 103 ? 6.303 6.801 0.955 1.00 89.44 103 GLU A CA 1
ATOM 811 C C . GLU A 1 103 ? 4.782 6.977 0.876 1.00 89.44 103 GLU A C 1
ATOM 813 O O . GLU A 1 103 ? 4.180 7.556 1.779 1.00 89.44 103 GLU A O 1
ATOM 818 N N . GLY A 1 104 ? 4.137 6.425 -0.159 1.00 87.31 104 GLY A N 1
ATOM 819 C CA . GLY A 1 104 ? 2.683 6.506 -0.311 1.00 87.31 104 GLY A CA 1
ATOM 820 C C . GLY A 1 104 ? 1.932 5.811 0.824 1.00 87.31 104 GLY A C 1
ATOM 821 O O . GLY A 1 104 ? 1.013 6.388 1.411 1.00 87.31 104 GLY A O 1
ATOM 822 N N . VAL A 1 105 ? 2.345 4.590 1.180 1.00 86.44 105 VAL A N 1
ATOM 823 C CA . VAL A 1 105 ? 1.741 3.854 2.299 1.00 86.44 105 VAL A CA 1
ATOM 824 C C . VAL A 1 105 ? 2.039 4.540 3.632 1.00 86.44 105 VAL A C 1
ATOM 826 O O . VAL A 1 105 ? 1.134 4.689 4.452 1.00 86.44 105 VAL A O 1
ATOM 829 N N . ALA A 1 106 ? 3.271 5.006 3.848 1.00 88.50 106 ALA A N 1
ATOM 830 C CA . ALA A 1 106 ? 3.643 5.745 5.049 1.00 88.50 106 ALA A CA 1
ATOM 831 C C . ALA A 1 106 ? 2.805 7.020 5.200 1.00 88.50 106 ALA A C 1
ATOM 833 O O . ALA A 1 106 ? 2.293 7.273 6.286 1.00 88.50 106 ALA A O 1
ATOM 834 N N . GLY A 1 107 ? 2.592 7.777 4.120 1.00 89.31 107 GLY A N 1
ATOM 835 C CA . GLY A 1 107 ? 1.737 8.964 4.114 1.00 89.31 107 GLY A CA 1
ATOM 836 C C . GLY A 1 107 ? 0.281 8.653 4.473 1.00 89.31 107 GLY A C 1
ATOM 837 O O . GLY A 1 107 ? -0.308 9.350 5.299 1.00 89.31 107 GLY A O 1
ATOM 838 N N . LEU A 1 108 ? -0.286 7.572 3.922 1.00 89.44 108 LEU A N 1
ATOM 839 C CA . LEU A 1 108 ? -1.637 7.114 4.271 1.00 89.44 108 LEU A CA 1
ATOM 840 C C . LEU A 1 108 ? -1.746 6.760 5.762 1.00 89.44 108 LEU A C 1
ATOM 842 O O . LEU A 1 108 ? -2.668 7.207 6.444 1.00 89.44 108 LEU A O 1
ATOM 846 N N . LEU A 1 109 ? -0.796 5.975 6.277 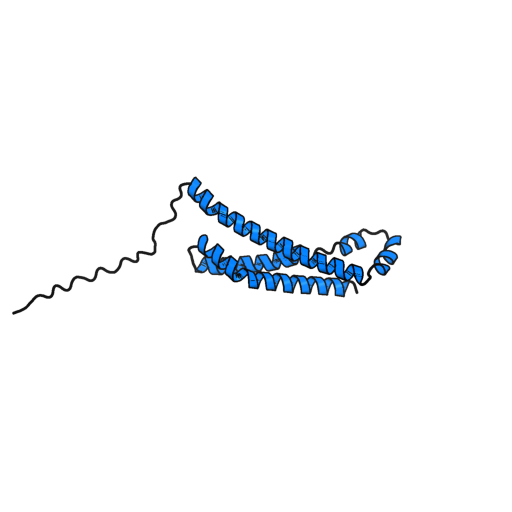1.00 85.19 109 LEU A N 1
ATOM 847 C CA . LEU A 1 109 ? -0.780 5.556 7.679 1.00 85.19 109 LEU A CA 1
ATOM 848 C C . LEU A 1 109 ? -0.566 6.742 8.627 1.00 85.19 109 LEU A C 1
ATOM 850 O O . LEU A 1 109 ? -1.246 6.840 9.648 1.00 85.19 109 LEU A O 1
ATOM 854 N N . LEU A 1 110 ? 0.329 7.666 8.272 1.00 88.62 110 LEU A N 1
ATOM 855 C CA . LEU A 1 110 ? 0.570 8.899 9.015 1.00 88.62 110 LEU A CA 1
ATOM 856 C C . LEU A 1 110 ? -0.709 9.741 9.101 1.00 88.62 110 LEU A C 1
ATOM 858 O O . LEU A 1 110 ? -1.060 10.202 10.185 1.00 88.62 110 LEU A O 1
ATOM 862 N N . LEU A 1 111 ? -1.442 9.891 7.992 1.00 88.50 111 LEU A N 1
ATOM 863 C CA . LEU A 1 111 ? -2.720 10.601 7.965 1.00 88.50 111 LEU A CA 1
ATOM 864 C C . LEU A 1 111 ? -3.763 9.929 8.869 1.00 88.50 111 LEU A C 1
ATOM 866 O O . LEU A 1 111 ? -4.436 10.615 9.639 1.00 88.50 111 LEU A O 1
ATOM 870 N N . CYS A 1 112 ? -3.874 8.597 8.826 1.00 83.44 112 CYS A N 1
ATOM 871 C CA . CYS A 1 112 ? -4.761 7.850 9.721 1.00 83.44 112 CYS A CA 1
ATOM 872 C C . CYS A 1 112 ? -4.415 8.085 11.197 1.00 83.44 112 CYS A C 1
ATOM 874 O O . CYS A 1 112 ? -5.309 8.350 12.000 1.00 83.44 112 CYS A O 1
ATOM 876 N N . ILE A 1 113 ? -3.129 8.029 11.555 1.00 82.69 113 ILE A N 1
ATOM 877 C CA . ILE A 1 113 ? -2.654 8.286 12.922 1.00 82.69 113 ILE A CA 1
ATOM 878 C C . ILE A 1 113 ? -2.928 9.738 13.335 1.00 82.69 113 ILE A C 1
ATOM 880 O O . ILE A 1 113 ? -3.344 9.997 14.463 1.00 82.69 11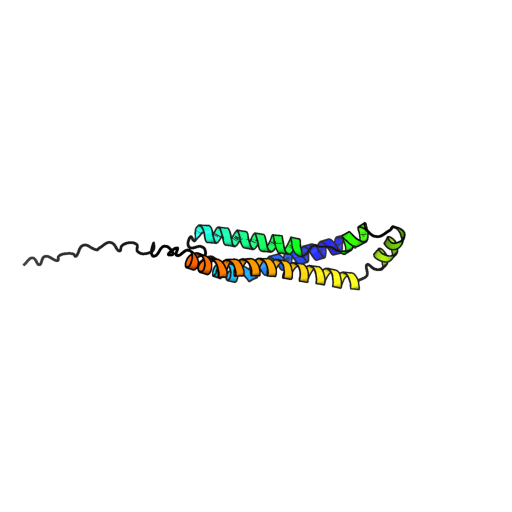3 ILE A O 1
ATOM 884 N N . PHE A 1 114 ? -2.736 10.695 12.433 1.00 87.81 114 PHE A N 1
ATOM 885 C CA . PHE A 1 114 ? -2.985 12.106 12.706 1.00 87.81 114 PHE A CA 1
ATOM 886 C C . PHE A 1 114 ? -4.472 12.383 12.970 1.00 87.81 114 PHE A C 1
ATOM 888 O O . PHE A 1 114 ? -4.817 12.992 13.983 1.00 87.81 114 PHE A O 1
ATOM 895 N N . LEU A 1 115 ? -5.365 11.858 12.123 1.00 85.31 115 LEU A N 1
ATOM 896 C CA . LEU A 1 115 ? -6.817 11.925 12.334 1.00 85.31 115 LEU A CA 1
ATOM 897 C C . LEU A 1 115 ? -7.226 11.264 13.654 1.00 85.31 115 LEU A C 1
ATOM 899 O O . LEU A 1 115 ? -8.047 11.805 14.397 1.00 85.31 115 LEU A O 1
ATOM 903 N N . ALA A 1 116 ? -6.604 10.129 13.971 1.00 82.62 116 ALA A N 1
ATOM 904 C CA . ALA A 1 116 ? -6.804 9.430 15.225 1.00 82.62 116 ALA A CA 1
ATOM 905 C C . ALA A 1 116 ? -6.425 10.293 16.445 1.00 82.62 116 ALA A C 1
ATOM 907 O O . ALA A 1 116 ? -7.185 10.395 17.407 1.00 82.62 116 ALA A O 1
ATOM 908 N N . LEU A 1 117 ? -5.272 10.958 16.427 1.00 85.50 117 LEU A N 1
ATOM 909 C CA . LEU A 1 117 ? -4.854 11.819 17.538 1.00 85.50 117 LEU A CA 1
ATOM 910 C C . LEU A 1 117 ? -5.751 13.055 17.699 1.00 85.50 117 LEU A C 1
ATOM 912 O O . LEU A 1 117 ? -6.010 13.482 18.827 1.00 85.50 117 LEU A O 1
ATOM 916 N N . ILE A 1 118 ? -6.259 13.602 16.594 1.00 85.94 118 ILE A N 1
ATOM 917 C CA . ILE A 1 118 ? -7.089 14.812 16.597 1.00 85.94 118 ILE A CA 1
ATOM 918 C C . ILE A 1 118 ? -8.514 14.540 17.074 1.00 85.94 118 ILE A C 1
ATOM 920 O O . ILE A 1 118 ? -9.057 15.342 17.832 1.00 85.94 118 ILE A O 1
ATOM 924 N N . ALA A 1 119 ? -9.130 13.424 16.684 1.00 83.56 119 ALA A N 1
ATOM 925 C CA . ALA A 1 119 ? -10.523 13.125 17.020 1.00 83.56 119 ALA A CA 1
ATOM 926 C C . ALA A 1 119 ? -10.879 13.282 18.522 1.00 83.56 119 ALA A C 1
ATOM 928 O O . ALA A 1 119 ? -11.838 13.997 18.823 1.00 83.56 119 ALA A O 1
ATOM 929 N N . PRO A 1 120 ? -10.131 12.724 19.501 1.00 78.56 120 PRO A N 1
ATOM 930 C CA . PRO A 1 120 ? -10.434 12.936 20.914 1.00 78.56 120 PRO A CA 1
ATOM 931 C C . PRO A 1 120 ? -10.136 14.368 21.375 1.00 78.56 120 PRO A C 1
ATOM 933 O O . PRO A 1 120 ? -10.790 14.841 22.301 1.00 78.56 120 PRO A O 1
ATOM 936 N N . ALA A 1 121 ? -9.175 15.068 20.762 1.00 85.44 121 ALA A N 1
ATOM 937 C CA . ALA A 1 121 ? -8.907 16.473 21.069 1.00 85.44 121 ALA A CA 1
ATOM 938 C C . ALA A 1 121 ? -10.086 17.362 20.641 1.00 85.44 121 ALA A C 1
ATOM 940 O O . ALA A 1 121 ? -10.535 18.204 21.417 1.00 85.44 121 ALA A O 1
ATOM 941 N N . VAL A 1 122 ? -10.650 17.105 19.459 1.00 84.44 122 VAL A N 1
ATOM 942 C CA . VAL A 1 122 ? -11.827 17.806 18.930 1.00 84.44 122 VAL A CA 1
ATOM 943 C C . VAL A 1 122 ? -13.073 17.510 19.765 1.00 84.44 122 VAL A C 1
ATOM 945 O O . VAL A 1 122 ? -13.761 18.443 20.171 1.00 84.44 122 VAL A O 1
ATOM 948 N N . LEU A 1 123 ? -13.332 16.244 20.115 1.00 82.62 123 LEU A N 1
ATOM 949 C CA . LEU A 1 123 ? -14.457 15.871 20.990 1.00 82.62 123 LEU A CA 1
ATOM 950 C C . LEU A 1 123 ? -14.367 16.537 22.372 1.00 82.62 123 LEU A C 1
ATOM 952 O O . LEU A 1 123 ? -15.374 17.012 22.898 1.00 82.62 123 LEU A O 1
ATOM 956 N N . ARG A 1 124 ? -13.152 16.634 22.935 1.00 80.44 124 ARG A N 1
ATOM 957 C CA . ARG A 1 124 ? -12.899 17.363 24.189 1.00 80.44 124 ARG A CA 1
ATOM 958 C C . ARG A 1 124 ? -13.173 18.859 24.049 1.00 80.44 124 ARG A C 1
ATOM 960 O O . ARG A 1 124 ? -13.779 19.435 24.947 1.00 80.44 124 ARG A O 1
ATOM 967 N N . MET A 1 125 ? -12.763 19.483 22.942 1.00 82.50 125 MET A N 1
ATOM 968 C CA . MET A 1 125 ? -13.040 20.902 22.680 1.00 82.50 125 MET A CA 1
ATOM 969 C C . MET A 1 125 ? -14.534 21.184 22.482 1.00 82.50 125 MET A C 1
ATOM 971 O O . MET A 1 125 ? -15.027 22.208 22.946 1.00 82.50 125 MET A O 1
ATOM 975 N N . LEU A 1 126 ? -15.265 20.259 21.859 1.00 84.69 126 LEU A N 1
ATOM 976 C CA . LEU A 1 126 ? -16.711 20.360 21.638 1.00 84.69 126 LEU A CA 1
ATOM 977 C C . LEU A 1 126 ? -17.552 20.007 22.878 1.00 84.69 126 LEU A C 1
ATOM 979 O O . LEU A 1 126 ? -18.776 20.081 22.807 1.00 84.69 126 LEU A O 1
ATOM 983 N N . LYS A 1 127 ? -16.930 19.623 24.007 1.00 77.75 127 LYS A N 1
ATOM 984 C CA . LYS A 1 127 ? -17.611 19.139 25.228 1.00 77.75 127 LYS A CA 1
ATOM 985 C C . LYS A 1 127 ? -18.634 18.026 24.956 1.00 77.75 127 LYS A C 1
ATOM 987 O O . LYS A 1 127 ? -19.624 17.897 25.670 1.00 77.75 127 LYS A O 1
ATOM 992 N N . VAL A 1 128 ? -18.394 17.210 23.932 1.00 67.88 128 VAL A N 1
ATOM 993 C CA . VAL A 1 128 ? -19.216 16.029 23.672 1.00 67.88 128 VAL A CA 1
ATOM 994 C C . VAL A 1 128 ? -18.732 14.954 24.633 1.00 67.88 128 VAL A C 1
ATOM 996 O O . VAL A 1 128 ? -17.651 14.390 24.454 1.00 67.88 128 VAL A O 1
ATOM 999 N N . GLU A 1 129 ? -19.496 14.713 25.696 1.00 64.88 129 GLU A N 1
ATOM 1000 C CA . GLU A 1 129 ? -19.224 13.591 26.586 1.00 64.88 129 GLU A CA 1
ATOM 1001 C C . GLU A 1 129 ? -19.375 12.291 25.780 1.00 64.88 129 GLU A C 1
ATOM 1003 O O . GLU A 1 129 ? -20.426 12.063 25.174 1.00 64.88 129 GLU A O 1
ATOM 1008 N N . PRO A 1 130 ? -18.339 11.434 25.714 1.00 58.22 130 PRO A N 1
ATOM 1009 C CA . PRO A 1 130 ? -18.487 10.136 25.075 1.00 58.22 130 PRO A CA 1
ATOM 1010 C C . PRO A 1 130 ? -19.568 9.352 25.835 1.00 58.22 130 PRO A C 1
ATOM 1012 O O . PRO A 1 130 ? -19.550 9.375 27.070 1.00 58.22 130 PRO A O 1
ATOM 1015 N N . PRO A 1 131 ? -20.503 8.667 25.146 1.00 50.16 131 PRO A N 1
ATOM 1016 C CA . PRO A 1 131 ? -21.586 7.944 25.800 1.00 50.16 131 PRO A CA 1
ATOM 1017 C C . PRO A 1 131 ? -21.004 6.933 26.790 1.00 50.16 131 PRO A C 1
ATOM 1019 O O . PRO A 1 131 ? -20.396 5.924 26.429 1.00 50.16 131 PRO A O 1
ATOM 1022 N N . LYS A 1 132 ? -21.154 7.259 28.072 1.00 52.97 132 LYS A N 1
ATOM 1023 C CA . LYS A 1 132 ? -20.733 6.445 29.201 1.00 52.97 132 LYS A CA 1
ATOM 1024 C C . LYS A 1 132 ? -21.778 5.345 29.376 1.00 52.97 132 LYS A C 1
ATOM 1026 O O . LYS A 1 132 ? -22.921 5.638 29.694 1.00 52.97 132 LYS A O 1
ATOM 1031 N N . ASN A 1 133 ? -21.349 4.093 29.224 1.00 53.28 133 ASN A N 1
ATOM 1032 C CA . ASN A 1 133 ? -22.071 2.869 29.592 1.00 53.28 133 ASN A CA 1
ATOM 1033 C C . ASN A 1 133 ? -23.280 2.464 28.726 1.00 53.28 133 ASN A C 1
ATOM 1035 O O . ASN A 1 133 ? -24.421 2.768 29.043 1.00 53.28 133 ASN A O 1
ATOM 1039 N N . LEU A 1 134 ? -23.031 1.582 27.754 1.00 53.06 134 LEU A N 1
ATOM 1040 C CA . LEU A 1 134 ? -24.002 0.566 27.302 1.00 53.06 134 LEU A CA 1
ATOM 1041 C C . LEU A 1 134 ? -23.576 -0.859 27.725 1.00 53.06 134 LEU A C 1
ATOM 1043 O O . LEU A 1 134 ? -24.036 -1.850 27.175 1.00 53.06 134 LEU A O 1
ATOM 1047 N N . GLY A 1 135 ? -22.674 -0.962 28.711 1.00 48.41 135 GLY A N 1
ATOM 1048 C CA . GLY A 1 135 ? -22.194 -2.229 29.282 1.00 48.41 135 GLY A CA 1
ATOM 1049 C C . GLY A 1 135 ? -22.789 -2.583 30.648 1.00 48.41 135 GLY A C 1
ATOM 1050 O O . GLY A 1 135 ? -22.496 -3.653 31.172 1.00 48.41 135 GLY A O 1
ATOM 1051 N N . GLN A 1 136 ? -23.632 -1.729 31.238 1.00 47.53 136 GLN A N 1
ATOM 1052 C CA . GLN A 1 136 ? -24.475 -2.151 32.356 1.00 47.53 136 GLN A CA 1
ATOM 1053 C C . GLN A 1 136 ? -25.734 -2.787 31.775 1.00 47.53 136 GLN A C 1
ATOM 1055 O O . GLN A 1 136 ? -26.811 -2.203 31.798 1.00 47.53 136 GLN A O 1
ATOM 1060 N N . HIS A 1 137 ? -25.587 -4.007 31.249 1.00 47.59 137 HIS A N 1
ATOM 1061 C CA . HIS A 1 137 ? -26.699 -4.938 31.333 1.00 47.59 137 HIS A CA 1
ATOM 1062 C C . HIS A 1 137 ? -26.988 -5.087 32.821 1.00 47.59 137 HIS A C 1
ATOM 1064 O O . HIS A 1 137 ? -26.216 -5.682 33.574 1.00 47.59 137 HIS A O 1
ATOM 1070 N N . GLU A 1 138 ? -28.052 -4.411 33.226 1.00 52.94 138 GLU A N 1
ATOM 1071 C CA . GLU A 1 138 ? -28.749 -4.543 34.485 1.00 52.94 138 GLU A CA 1
ATOM 1072 C C . GLU A 1 138 ? -28.745 -6.023 34.873 1.00 52.94 138 GLU A C 1
ATOM 1074 O O . GLU A 1 138 ? -29.410 -6.858 34.261 1.00 52.94 138 GLU A O 1
ATOM 1079 N N . LYS A 1 139 ? -27.883 -6.366 35.834 1.00 50.16 139 LYS A N 1
ATOM 1080 C CA . LYS A 1 139 ? -27.863 -7.679 36.468 1.00 50.16 139 LYS A CA 1
ATOM 1081 C C . LYS A 1 139 ? -29.302 -7.910 36.937 1.00 50.16 139 LYS A C 1
ATOM 1083 O O . LYS A 1 139 ? -29.766 -7.082 37.729 1.00 50.16 139 LYS A O 1
ATOM 1088 N N . PRO A 1 140 ? -30.027 -8.941 36.460 1.00 51.72 140 PRO A N 1
ATOM 1089 C CA . PRO A 1 140 ? -31.369 -9.195 36.952 1.00 51.72 140 PRO A CA 1
ATOM 1090 C C . PRO A 1 140 ? -31.254 -9.306 38.464 1.00 51.72 140 PRO A C 1
ATOM 1092 O O . PRO A 1 140 ? -30.482 -10.128 38.963 1.00 51.72 140 PRO A O 1
ATOM 1095 N N . ARG A 1 141 ? -31.919 -8.405 39.191 1.00 61.84 141 ARG A N 1
ATOM 1096 C CA . ARG A 1 141 ? -32.028 -8.503 40.642 1.00 61.84 141 ARG A CA 1
ATOM 1097 C C . ARG A 1 141 ? -32.685 -9.847 40.914 1.00 61.84 141 ARG A C 1
ATOM 1099 O O . ARG A 1 141 ? -33.887 -9.991 40.711 1.00 61.84 141 ARG A O 1
ATOM 1106 N N . GLU A 1 142 ? -31.879 -10.834 41.295 1.00 58.09 142 GLU A N 1
ATOM 1107 C CA . GLU A 1 142 ? -32.372 -12.087 41.846 1.00 58.09 142 GLU A CA 1
ATOM 1108 C C . GLU A 1 142 ? -33.330 -11.709 42.977 1.00 58.09 142 GLU A C 1
ATOM 1110 O O . GLU A 1 142 ? -32.920 -10.988 43.895 1.00 58.09 142 GLU A O 1
ATOM 1115 N N . PRO A 1 143 ? -34.610 -12.107 42.911 1.00 57.31 143 PRO A N 1
ATOM 1116 C CA . PRO A 1 143 ? -35.489 -11.917 44.038 1.00 57.31 143 PRO A CA 1
ATOM 1117 C C . PRO A 1 143 ? -34.940 -12.804 45.147 1.00 57.31 143 PRO A C 1
ATOM 1119 O O . PRO A 1 143 ? -34.946 -14.031 45.048 1.00 57.31 143 PRO A O 1
ATOM 1122 N N . GLU A 1 144 ? -34.414 -12.133 46.165 1.00 59.09 144 GLU A N 1
ATOM 1123 C CA . GLU A 1 144 ? -34.105 -12.644 47.487 1.00 59.09 144 GLU A CA 1
ATOM 1124 C C . GLU A 1 144 ? -35.119 -13.741 47.836 1.00 59.09 144 GLU A C 1
ATOM 1126 O O . GLU A 1 144 ? -36.288 -13.465 48.129 1.00 59.09 144 GLU A O 1
ATOM 1131 N N . ARG A 1 145 ? -34.700 -15.012 47.716 1.00 59.91 145 ARG A N 1
ATOM 1132 C CA . ARG A 1 145 ? -35.485 -16.138 48.214 1.00 59.91 145 ARG A CA 1
ATOM 1133 C C . ARG A 1 145 ? -35.576 -15.927 49.708 1.00 59.91 145 ARG A C 1
ATOM 1135 O O . ARG A 1 145 ? -34.676 -16.290 50.457 1.00 59.91 145 ARG A O 1
ATOM 1142 N N . ARG A 1 146 ? -36.685 -15.325 50.117 1.00 60.19 146 ARG A N 1
ATOM 1143 C CA . ARG A 1 146 ? -37.167 -15.300 51.483 1.00 60.19 146 ARG A CA 1
ATOM 1144 C C . ARG A 1 146 ? -37.354 -16.764 51.877 1.00 60.19 146 ARG A C 1
ATOM 1146 O O . ARG A 1 146 ? -38.375 -17.373 51.567 1.00 60.19 146 ARG A O 1
ATOM 1153 N N . VAL A 1 147 ? -36.313 -17.359 52.458 1.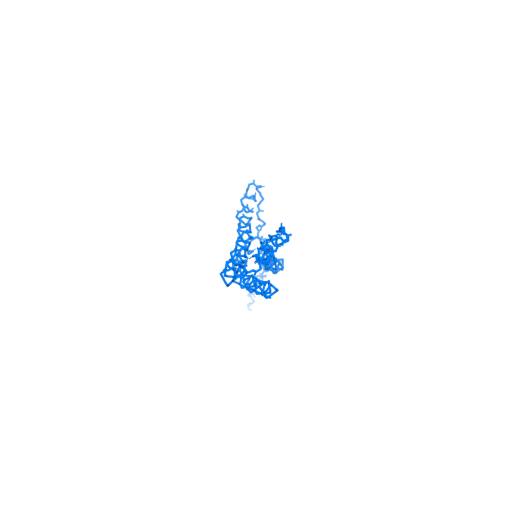00 62.41 147 VAL A N 1
ATOM 1154 C CA . VAL A 1 147 ? -36.374 -18.687 53.060 1.00 62.41 147 VAL A CA 1
ATOM 1155 C C . VAL A 1 147 ? -37.253 -18.515 54.289 1.00 62.41 147 VAL A C 1
ATOM 1157 O O . VAL A 1 147 ? -36.798 -18.119 55.357 1.00 62.41 147 VAL A O 1
ATOM 1160 N N . VAL A 1 148 ? -38.556 -18.692 54.087 1.00 61.81 148 VAL A N 1
ATOM 1161 C CA . VAL A 1 148 ? -39.520 -18.802 55.171 1.00 61.81 148 VAL A CA 1
ATOM 1162 C C . VAL A 1 148 ? -39.148 -20.077 55.913 1.00 61.81 148 VAL A C 1
ATOM 1164 O O . VAL A 1 148 ? -39.341 -21.181 55.409 1.00 61.81 148 VAL A O 1
ATOM 1167 N N . SER A 1 149 ? -38.558 -19.905 57.091 1.00 59.12 149 SER A N 1
ATOM 1168 C CA . SER A 1 149 ? -38.447 -20.951 58.092 1.00 59.12 149 SER A CA 1
ATOM 1169 C C . SER A 1 149 ? -39.860 -21.384 58.479 1.00 59.12 149 SER A C 1
ATOM 1171 O O . SER A 1 149 ? -40.587 -20.674 59.174 1.00 59.12 149 SER A O 1
ATOM 1173 N N . LEU A 1 150 ? -40.272 -22.547 57.987 1.00 56.88 150 LEU A N 1
ATOM 1174 C CA . LEU A 1 150 ? -41.409 -23.270 58.534 1.00 56.88 150 LEU A CA 1
ATOM 1175 C C . LEU A 1 150 ? -40.873 -24.278 59.550 1.00 56.88 150 LEU A C 1
ATOM 1177 O O . LEU A 1 150 ? -39.922 -25.007 59.272 1.00 56.88 150 LEU A O 1
ATOM 1181 N N . ARG A 1 151 ? -41.458 -24.163 60.742 1.00 45.84 151 ARG A N 1
ATOM 1182 C CA . ARG A 1 151 ? -41.233 -24.936 61.964 1.00 45.84 151 ARG A CA 1
ATOM 1183 C C . ARG A 1 151 ? -41.317 -26.440 61.758 1.00 45.84 151 ARG A C 1
ATOM 1185 O O . ARG A 1 151 ? -42.151 -26.862 60.928 1.00 45.84 151 ARG A O 1
#